Protein AF-A0A397ZRE3-F1 (afdb_monomer_lite)

InterPro domains:
  IPR000863 Sulfotransferase domain [PF00685] (2-64)
  IPR027417 P-loop containing nucleoside triphosphate hydrolase [G3DSA:3.40.50.300] (1-67)
  IPR027417 P-loop containing nucleoside triphosphate hydrolase [SSF52540] (2-67)

Foldseek 3Di:
DVCCCPPLVNVCPDPCLVANADPVRHRNVVVRDPPDPPCVVVVDDPVRVVVVVVVCCVVCVPVPDDD

Radius of gyration: 17.26 Å; chains: 1; bounding box: 35×25×39 Å

Sequence (67 aa):
MILELCSLRSLSDLEINKSGKNVNGVDYKFYFRKGEVGDWKNHLTPEMESRIDMIIEEKLRGSGLSF

Organism: Brassica campestris (NCBI:txid3711)

pLDDT: mean 95.7, std 3.64, range [71.81, 98.31]

Structure (mmCIF, N/CA/C/O backbone):
data_AF-A0A397ZRE3-F1
#
_entry.id   AF-A0A397ZRE3-F1
#
loop_
_atom_site.group_PDB
_atom_site.id
_atom_site.type_symbol
_atom_site.label_atom_id
_atom_site.label_alt_id
_atom_site.label_comp_id
_atom_site.label_asym_id
_atom_site.label_entity_id
_atom_site.label_seq_id
_atom_site.pdbx_PDB_ins_code
_atom_site.Cartn_x
_atom_site.Cartn_y
_atom_site.Cartn_z
_atom_site.occupancy
_atom_site.B_iso_or_equiv
_atom_site.auth_seq_id
_atom_site.auth_comp_id
_atom_site.auth_asym_id
_atom_site.auth_atom_id
_atom_site.pdbx_PDB_model_num
ATOM 1 N N . MET A 1 1 ? -10.306 -14.166 -15.872 1.00 71.81 1 MET A N 1
ATOM 2 C CA . MET A 1 1 ? -9.485 -13.587 -16.960 1.00 71.81 1 MET A CA 1
ATOM 3 C C . MET A 1 1 ? -8.958 -12.206 -16.581 1.00 71.81 1 MET A C 1
ATOM 5 O O . MET A 1 1 ? -7.754 -12.077 -16.444 1.00 71.81 1 MET A O 1
ATOM 9 N N . ILE A 1 2 ? -9.820 -11.210 -16.327 1.00 91.00 2 ILE A N 1
ATOM 10 C CA . ILE A 1 2 ? -9.377 -9.849 -15.955 1.00 91.00 2 ILE A CA 1
ATOM 11 C C . ILE A 1 2 ? -8.727 -9.801 -14.561 1.00 91.00 2 ILE A C 1
ATOM 13 O O . ILE A 1 2 ? -7.689 -9.174 -14.413 1.00 91.00 2 ILE A O 1
ATOM 17 N N . LEU A 1 3 ? -9.281 -10.502 -13.562 1.00 91.25 3 LEU A N 1
ATOM 18 C CA . LEU A 1 3 ? -8.719 -10.519 -12.199 1.00 91.25 3 LEU A CA 1
ATOM 19 C C . LEU A 1 3 ? -7.270 -11.014 -12.157 1.00 91.25 3 LEU A C 1
ATOM 21 O O . LEU A 1 3 ? -6.445 -10.408 -11.488 1.00 91.25 3 LEU A O 1
ATOM 25 N N . GLU A 1 4 ? -6.959 -12.069 -12.912 1.00 93.12 4 GLU A N 1
ATOM 26 C CA . GLU A 1 4 ? -5.594 -12.589 -13.027 1.00 93.12 4 GLU A CA 1
ATOM 27 C C . GLU A 1 4 ? -4.680 -11.577 -13.716 1.00 93.12 4 GLU A C 1
ATOM 29 O O . GLU A 1 4 ? -3.634 -11.235 -13.178 1.00 93.12 4 GLU A O 1
ATOM 34 N N . LEU A 1 5 ? -5.108 -11.029 -14.860 1.00 92.38 5 LEU A N 1
ATOM 35 C CA . LEU A 1 5 ? -4.336 -10.032 -15.607 1.00 92.38 5 LEU A CA 1
ATOM 36 C C . LEU A 1 5 ? -4.022 -8.786 -14.766 1.00 92.38 5 LEU A C 1
ATOM 38 O O . LEU A 1 5 ? -2.923 -8.246 -14.847 1.00 92.38 5 LEU A O 1
ATOM 42 N N . CYS A 1 6 ? -4.986 -8.339 -13.964 1.00 93.19 6 CYS A N 1
ATOM 43 C CA . CYS A 1 6 ? -4.865 -7.171 -13.098 1.00 93.19 6 CYS A CA 1
ATOM 44 C C . CYS A 1 6 ? -4.372 -7.515 -11.689 1.00 93.19 6 CYS A C 1
ATOM 46 O O . CYS A 1 6 ? -4.330 -6.631 -10.832 1.00 93.19 6 CYS A O 1
ATOM 48 N N . SER A 1 7 ? -4.017 -8.775 -11.423 1.00 95.31 7 SER A N 1
ATOM 49 C CA . SER A 1 7 ? -3.495 -9.158 -10.120 1.00 95.31 7 SER A CA 1
ATOM 50 C C . SER A 1 7 ? -2.164 -8.454 -9.883 1.00 95.31 7 SER A C 1
ATOM 52 O O . SER A 1 7 ? -1.373 -8.242 -10.809 1.00 95.31 7 SER A O 1
ATOM 54 N N . LEU A 1 8 ? -1.893 -8.105 -8.624 1.00 95.69 8 LEU A N 1
ATOM 55 C CA . LEU A 1 8 ? -0.625 -7.480 -8.265 1.00 95.69 8 LEU A CA 1
ATOM 56 C C . LEU A 1 8 ? 0.555 -8.334 -8.732 1.00 95.69 8 LEU A C 1
ATOM 58 O O . LEU A 1 8 ? 1.496 -7.799 -9.306 1.00 95.69 8 LEU A O 1
ATOM 62 N N . ARG A 1 9 ? 0.463 -9.655 -8.538 1.00 95.00 9 ARG A N 1
ATOM 63 C CA . ARG A 1 9 ? 1.474 -10.613 -8.982 1.00 95.00 9 ARG A CA 1
ATOM 64 C C . ARG A 1 9 ? 1.726 -10.471 -10.479 1.00 95.00 9 ARG A C 1
ATOM 66 O O . ARG A 1 9 ? 2.839 -10.133 -10.868 1.00 95.00 9 ARG A O 1
ATOM 73 N N . SER A 1 10 ? 0.690 -10.643 -11.299 1.00 96.06 10 SER A N 1
ATOM 74 C CA . SER A 1 10 ? 0.815 -10.593 -12.757 1.00 96.06 10 SER A CA 1
ATOM 75 C C . SER A 1 10 ? 1.337 -9.252 -13.261 1.00 96.06 10 SER A C 1
ATOM 77 O O . SER A 1 10 ? 2.196 -9.241 -14.137 1.00 96.06 10 SER A O 1
ATOM 79 N N . LEU A 1 11 ? 0.878 -8.131 -12.697 1.00 96.19 11 LEU A N 1
ATOM 80 C CA . LEU A 1 11 ? 1.355 -6.807 -13.094 1.00 96.19 11 LEU A CA 1
ATOM 81 C C . LEU A 1 11 ? 2.799 -6.554 -12.643 1.00 96.19 11 LEU A C 1
ATOM 83 O O . LEU A 1 11 ? 3.601 -6.068 -13.438 1.00 96.19 11 LEU A O 1
ATOM 87 N N . SER A 1 12 ? 3.151 -6.906 -11.404 1.00 96.06 12 SER A N 1
ATOM 88 C CA . SER A 1 12 ? 4.511 -6.735 -10.871 1.00 96.06 12 SER A CA 1
ATOM 89 C C . SER A 1 12 ? 5.548 -7.578 -11.617 1.00 96.06 12 SER A C 1
ATOM 91 O O . SER A 1 12 ? 6.723 -7.215 -11.672 1.00 96.06 12 SER A O 1
ATOM 93 N N . ASP A 1 13 ? 5.111 -8.682 -12.231 1.00 96.12 13 ASP A N 1
ATOM 94 C CA . ASP A 1 13 ? 5.991 -9.603 -12.935 1.00 96.12 13 ASP A CA 1
ATOM 95 C C . ASP A 1 13 ? 6.350 -9.187 -14.366 1.00 96.12 13 ASP A C 1
ATOM 97 O O . ASP A 1 13 ? 7.307 -9.738 -14.920 1.00 96.12 13 ASP A O 1
ATOM 101 N N . LEU A 1 14 ? 5.643 -8.210 -14.944 1.00 96.81 14 LEU A N 1
ATOM 102 C CA . LEU A 1 14 ? 5.921 -7.695 -16.285 1.00 96.81 14 LEU A CA 1
ATOM 103 C C . LEU A 1 14 ? 7.306 -7.041 -16.353 1.00 96.81 14 LEU A C 1
ATOM 105 O O . LEU 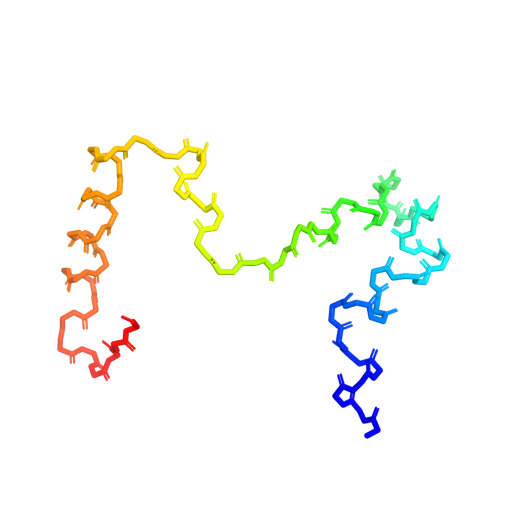A 1 14 ? 7.666 -6.243 -15.490 1.00 96.81 14 LEU A O 1
ATOM 109 N N . GLU A 1 15 ? 8.048 -7.300 -17.431 1.00 97.12 15 GLU A N 1
ATOM 110 C CA . GLU A 1 15 ? 9.414 -6.780 -17.609 1.00 97.12 15 GLU A CA 1
ATOM 111 C C . GLU A 1 15 ? 9.472 -5.249 -17.503 1.00 97.12 15 GLU A C 1
ATOM 113 O O . GLU A 1 15 ? 10.315 -4.692 -16.801 1.00 97.12 15 GLU A O 1
ATOM 118 N N . ILE A 1 16 ? 8.492 -4.562 -18.101 1.00 96.06 16 ILE A N 1
ATOM 119 C CA . ILE A 1 16 ? 8.385 -3.101 -18.022 1.00 96.06 16 ILE A CA 1
ATOM 120 C C . ILE A 1 16 ? 8.287 -2.599 -16.576 1.00 96.06 16 ILE A C 1
ATOM 122 O O . ILE A 1 16 ? 8.823 -1.540 -16.270 1.00 96.06 16 ILE A O 1
ATOM 126 N N . ASN A 1 17 ? 7.682 -3.377 -15.675 1.00 97.25 17 ASN A N 1
ATOM 127 C CA . ASN A 1 17 ? 7.522 -3.027 -14.268 1.00 97.25 17 ASN A CA 1
ATOM 128 C C . ASN A 1 17 ? 8.723 -3.423 -13.400 1.00 97.25 17 ASN A C 1
ATOM 130 O O . ASN A 1 17 ? 8.812 -2.971 -12.265 1.00 97.25 17 ASN A O 1
ATOM 134 N N . LYS A 1 18 ? 9.676 -4.202 -13.924 1.00 96.19 18 LYS A N 1
ATOM 135 C CA . LYS A 1 18 ? 10.919 -4.574 -13.228 1.00 96.19 18 LYS A CA 1
ATOM 136 C C . LYS A 1 18 ? 12.089 -3.665 -13.597 1.00 96.19 18 LYS A C 1
ATOM 138 O O . LYS A 1 18 ? 12.873 -3.296 -12.722 1.00 96.19 18 LYS A O 1
ATOM 143 N N . SER A 1 19 ? 12.193 -3.288 -14.871 1.00 96.00 19 SER A N 1
ATOM 144 C CA . SER A 1 19 ? 13.365 -2.594 -15.423 1.00 96.00 19 SER A CA 1
ATOM 145 C C . SER A 1 19 ? 13.043 -1.292 -16.166 1.00 96.00 19 SER A C 1
ATOM 147 O O . SER A 1 19 ? 13.942 -0.482 -16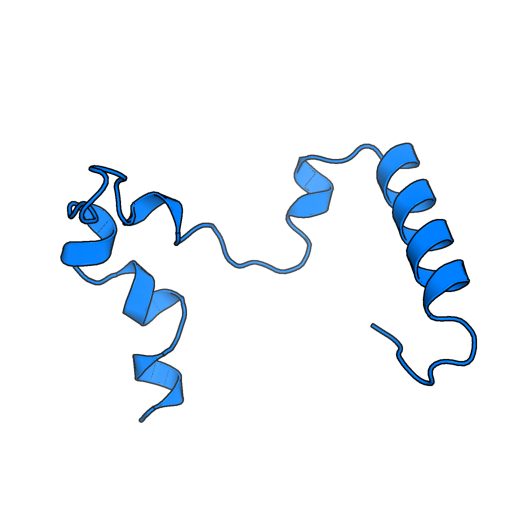.400 1.00 96.00 19 SER A O 1
ATOM 149 N N . GLY A 1 20 ? 11.778 -1.057 -16.522 1.00 97.25 20 GLY A N 1
ATOM 150 C CA . GLY A 1 20 ? 11.357 0.135 -17.251 1.00 97.25 20 GLY A CA 1
ATOM 151 C C . GLY A 1 20 ? 11.276 1.394 -16.385 1.00 97.25 20 GLY A C 1
ATOM 152 O O . GLY A 1 20 ? 11.232 1.339 -15.153 1.00 97.25 20 GLY A O 1
ATOM 153 N N . LYS A 1 21 ? 11.196 2.547 -17.057 1.00 97.94 21 LYS A N 1
ATOM 154 C CA . LYS A 1 21 ? 11.044 3.876 -16.451 1.00 97.94 21 LYS A CA 1
ATOM 155 C C . LYS A 1 21 ? 9.895 4.639 -17.094 1.00 97.94 21 LYS A C 1
ATOM 157 O O . LYS A 1 21 ? 9.654 4.496 -18.291 1.00 97.94 21 LYS A O 1
ATOM 162 N N . ASN A 1 22 ? 9.224 5.480 -16.314 1.00 94.88 22 ASN A N 1
ATOM 163 C CA . ASN A 1 22 ? 8.218 6.395 -16.845 1.00 94.88 22 ASN A CA 1
ATOM 164 C C . ASN A 1 22 ? 8.857 7.608 -17.552 1.00 94.88 22 ASN A C 1
ATOM 166 O O . ASN A 1 22 ? 10.076 7.780 -17.561 1.00 94.88 22 ASN A O 1
ATOM 170 N N . VAL A 1 23 ? 8.017 8.486 -18.109 1.00 96.12 23 VAL A N 1
ATOM 171 C CA . VAL A 1 23 ? 8.449 9.706 -18.822 1.00 96.12 23 VAL A CA 1
ATOM 172 C C . VAL A 1 23 ? 9.275 10.672 -17.963 1.00 96.12 23 VAL A C 1
ATOM 174 O O . VAL A 1 23 ? 10.042 11.464 -18.499 1.00 96.12 23 VAL A O 1
ATOM 177 N N . ASN A 1 24 ? 9.161 10.573 -16.637 1.00 96.75 24 ASN A N 1
ATOM 178 C CA . ASN A 1 24 ? 9.916 11.366 -15.669 1.00 96.75 24 ASN A CA 1
ATOM 179 C C . ASN A 1 24 ? 11.188 10.641 -15.184 1.00 96.75 24 ASN A C 1
ATOM 181 O O . ASN A 1 24 ? 11.841 11.102 -14.253 1.00 96.75 24 ASN A O 1
ATOM 185 N N . GLY A 1 25 ? 11.528 9.487 -15.770 1.00 96.31 25 GLY A N 1
ATOM 186 C CA . GLY A 1 25 ? 12.710 8.699 -15.422 1.00 96.31 25 GLY A CA 1
ATOM 187 C C . GLY A 1 25 ? 12.582 7.854 -14.150 1.00 96.31 25 GLY A C 1
ATOM 188 O O . GLY A 1 25 ? 13.585 7.300 -13.700 1.00 96.31 25 GLY A O 1
ATOM 189 N N . VAL A 1 26 ? 11.385 7.733 -13.568 1.00 96.81 26 VAL A N 1
ATOM 190 C CA . VAL A 1 26 ? 11.147 6.934 -12.354 1.00 96.81 26 VAL A CA 1
ATOM 191 C C . VAL A 1 26 ? 10.986 5.463 -12.725 1.00 96.81 26 VAL A C 1
ATOM 193 O O . VAL A 1 26 ? 10.165 5.144 -13.587 1.00 96.81 26 VAL A O 1
ATOM 196 N N . ASP A 1 27 ? 11.732 4.575 -12.059 1.00 97.62 27 ASP A N 1
ATOM 197 C CA . ASP A 1 27 ? 11.623 3.126 -12.268 1.00 97.62 27 ASP A CA 1
ATOM 198 C C . ASP A 1 27 ? 10.209 2.631 -11.930 1.00 97.62 27 ASP A C 1
ATOM 200 O O . ASP A 1 27 ? 9.696 2.874 -10.832 1.00 97.62 27 ASP A O 1
ATOM 204 N N . TYR A 1 28 ? 9.604 1.856 -12.833 1.00 96.88 28 TYR A N 1
ATOM 205 C CA . TYR A 1 28 ? 8.269 1.301 -12.608 1.00 96.88 28 TYR A CA 1
ATOM 206 C C . TYR A 1 28 ? 8.213 0.323 -11.421 1.00 96.88 28 TYR A C 1
ATOM 208 O O . TYR A 1 28 ? 7.168 0.185 -10.783 1.00 96.88 28 TYR A O 1
ATOM 216 N N . LYS A 1 29 ? 9.347 -0.281 -11.044 1.00 95.31 29 LYS A N 1
ATOM 217 C CA . LYS A 1 29 ? 9.441 -1.194 -9.893 1.00 95.31 29 LYS A CA 1
ATOM 218 C C . LYS A 1 29 ? 9.014 -0.553 -8.574 1.00 95.31 29 LYS A C 1
ATOM 220 O O . LYS A 1 29 ? 8.570 -1.251 -7.673 1.00 95.31 29 LYS A O 1
ATOM 225 N N . PHE A 1 30 ? 9.111 0.773 -8.446 1.00 95.50 30 PHE A N 1
ATOM 226 C CA . PHE A 1 30 ? 8.721 1.465 -7.216 1.00 95.50 30 PHE A CA 1
ATOM 227 C C . PHE A 1 30 ? 7.206 1.513 -6.997 1.00 95.50 30 PHE A C 1
ATOM 229 O O . PHE A 1 30 ? 6.764 1.697 -5.862 1.00 95.50 30 PHE A O 1
ATOM 236 N N . TYR A 1 31 ? 6.405 1.306 -8.044 1.00 94.69 31 TYR A N 1
ATOM 237 C CA . TYR A 1 31 ? 4.948 1.247 -7.924 1.00 94.69 31 TYR A CA 1
ATOM 238 C C . TYR A 1 31 ? 4.455 -0.110 -7.388 1.00 94.69 31 TYR A C 1
ATOM 240 O O . TYR A 1 31 ? 3.366 -0.176 -6.821 1.00 94.69 31 TYR A O 1
ATOM 248 N N . PHE A 1 32 ? 5.260 -1.176 -7.498 1.00 95.31 32 PHE A N 1
ATOM 249 C CA . PHE A 1 32 ? 4.911 -2.533 -7.066 1.00 95.31 32 PHE A CA 1
ATOM 250 C C . PHE A 1 32 ? 5.734 -2.943 -5.835 1.00 95.31 32 PHE A C 1
ATOM 252 O O . PHE A 1 32 ? 6.894 -3.328 -5.937 1.00 95.31 32 PHE A O 1
ATOM 259 N N . ARG A 1 33 ? 5.124 -2.843 -4.647 1.00 93.88 33 ARG A N 1
ATOM 260 C CA . ARG A 1 33 ? 5.707 -3.274 -3.357 1.00 93.88 33 ARG A CA 1
ATOM 261 C C . ARG A 1 33 ? 5.124 -4.634 -2.933 1.00 93.88 33 ARG A C 1
ATOM 263 O O . ARG A 1 33 ? 4.544 -5.324 -3.761 1.00 93.88 33 ARG A O 1
ATOM 270 N N . LYS A 1 34 ? 5.237 -5.015 -1.651 1.00 94.69 34 LYS A N 1
ATOM 271 C CA . LYS A 1 34 ? 4.727 -6.303 -1.129 1.00 94.69 34 LYS A CA 1
ATOM 272 C C . LYS A 1 34 ? 3.242 -6.546 -1.430 1.00 94.69 34 LYS A C 1
ATOM 274 O O . LYS A 1 34 ? 2.859 -7.659 -1.757 1.00 94.69 34 LYS A O 1
ATOM 279 N N . GLY A 1 35 ? 2.420 -5.496 -1.318 1.00 94.69 35 GLY A N 1
ATOM 280 C CA . GLY A 1 35 ? 0.968 -5.575 -1.520 1.00 94.69 35 GLY A CA 1
ATOM 281 C C . GLY A 1 35 ? 0.245 -6.484 -0.532 1.00 94.69 35 GLY A C 1
ATOM 282 O O . GLY A 1 35 ? -0.753 -7.110 -0.873 1.00 94.69 35 GLY A O 1
ATOM 283 N N . GLU A 1 36 ? 0.766 -6.545 0.687 1.00 95.94 36 GLU A N 1
ATOM 284 C CA . GLU A 1 36 ? 0.235 -7.349 1.777 1.00 95.94 36 GLU A CA 1
ATOM 285 C C . GLU A 1 36 ? -0.525 -6.462 2.764 1.00 95.94 36 GLU A C 1
ATOM 287 O O . GLU A 1 36 ? -0.104 -5.346 3.088 1.00 95.94 36 GLU A O 1
ATOM 292 N N . VAL A 1 37 ? -1.642 -6.976 3.274 1.00 96.81 37 VAL A N 1
ATOM 293 C CA . VAL A 1 37 ? -2.375 -6.339 4.369 1.00 96.81 37 VAL A CA 1
ATOM 294 C C . VAL A 1 37 ? -1.583 -6.527 5.663 1.00 96.81 37 VAL A C 1
ATOM 296 O O . VAL A 1 37 ? -1.154 -7.633 5.978 1.00 96.81 37 VAL A O 1
ATOM 299 N N . GLY A 1 38 ? -1.405 -5.447 6.425 1.00 96.31 38 GLY A N 1
ATOM 300 C CA . GLY A 1 38 ? -0.754 -5.489 7.739 1.00 96.31 38 GLY A CA 1
ATOM 301 C C . GLY A 1 38 ? 0.747 -5.189 7.754 1.00 96.31 38 GLY A C 1
ATOM 302 O O . GLY A 1 38 ? 1.302 -5.068 8.842 1.00 96.31 38 GLY A O 1
ATOM 303 N N . ASP A 1 39 ? 1.408 -4.989 6.602 1.00 97.31 39 ASP A N 1
ATOM 304 C CA . ASP A 1 39 ? 2.856 -4.689 6.570 1.00 97.31 39 ASP A CA 1
ATOM 305 C C . ASP A 1 39 ? 3.222 -3.406 7.336 1.00 97.31 39 ASP A C 1
ATOM 307 O O . ASP A 1 39 ? 4.348 -3.266 7.800 1.00 97.31 39 ASP A O 1
ATOM 311 N N . TRP A 1 40 ? 2.268 -2.493 7.543 1.00 95.62 40 TRP A N 1
ATOM 312 C CA . TRP A 1 40 ? 2.458 -1.290 8.357 1.00 95.62 40 TRP A CA 1
ATOM 313 C C . TRP A 1 40 ? 2.936 -1.598 9.786 1.00 95.62 40 TRP A C 1
ATOM 315 O O . TRP A 1 40 ? 3.688 -0.802 10.345 1.00 95.62 40 TRP A O 1
ATOM 325 N N . LYS A 1 41 ? 2.604 -2.771 10.345 1.00 96.12 41 LYS A N 1
ATOM 326 C CA . LYS A 1 41 ? 3.076 -3.218 11.669 1.00 96.12 41 LYS A CA 1
ATOM 327 C C . LYS A 1 41 ? 4.592 -3.403 11.740 1.00 96.12 41 LYS A C 1
ATOM 329 O O . LYS A 1 41 ? 5.164 -3.347 12.820 1.00 96.12 41 LYS A O 1
ATOM 334 N N . ASN A 1 42 ? 5.252 -3.596 10.597 1.00 97.06 42 ASN A N 1
ATOM 335 C CA . ASN A 1 42 ? 6.710 -3.697 10.521 1.00 97.06 42 ASN A CA 1
ATOM 336 C C . ASN A 1 42 ? 7.406 -2.326 10.557 1.00 97.06 42 ASN A C 1
ATOM 338 O O . ASN A 1 42 ? 8.625 -2.274 10.701 1.00 97.06 42 ASN A O 1
ATOM 342 N N . HIS A 1 43 ? 6.658 -1.228 10.394 1.00 96.56 43 HIS A N 1
ATOM 343 C CA . HIS A 1 43 ? 7.211 0.127 10.261 1.00 96.56 43 HIS A CA 1
ATOM 344 C C . HIS A 1 43 ? 6.704 1.099 11.330 1.00 96.56 43 HIS A C 1
ATOM 346 O O . HIS A 1 43 ? 7.360 2.104 11.589 1.00 96.56 43 HIS A O 1
ATOM 352 N N . LEU A 1 44 ? 5.542 0.830 11.931 1.00 97.81 44 LEU A N 1
ATOM 353 C CA . LEU A 1 44 ? 4.926 1.681 12.946 1.00 97.81 44 LEU A CA 1
ATOM 354 C C . LEU A 1 44 ? 5.178 1.146 14.355 1.00 97.81 44 LEU A C 1
ATOM 356 O O . LEU A 1 44 ? 5.183 -0.061 14.589 1.00 97.81 44 LEU A O 1
ATOM 360 N N . THR A 1 45 ? 5.346 2.060 15.310 1.00 98.31 45 THR A N 1
ATOM 361 C CA . THR A 1 45 ? 5.295 1.700 16.730 1.00 98.31 45 THR A CA 1
ATOM 362 C C . THR A 1 45 ? 3.839 1.483 17.165 1.00 98.31 45 THR A C 1
ATOM 364 O O . THR A 1 45 ? 2.934 2.070 16.561 1.00 98.31 45 THR A O 1
ATOM 367 N N . PRO A 1 46 ? 3.588 0.729 18.253 1.00 97.94 46 PRO A N 1
ATOM 368 C CA . PRO A 1 46 ? 2.232 0.551 18.786 1.00 97.94 46 PRO A CA 1
ATOM 369 C C . PRO A 1 46 ? 1.520 1.872 19.130 1.00 97.94 46 PRO A C 1
ATOM 371 O O . PRO A 1 46 ? 0.303 1.986 19.017 1.00 97.94 46 PRO A O 1
ATOM 374 N N . GLU A 1 47 ? 2.276 2.901 19.523 1.00 98.31 47 GLU A N 1
ATOM 375 C CA . GLU A 1 47 ? 1.729 4.238 19.780 1.00 98.31 47 GLU A CA 1
ATOM 376 C C . GLU A 1 47 ? 1.241 4.917 18.488 1.00 98.31 47 GLU A C 1
ATOM 378 O O . GLU A 1 47 ? 0.167 5.519 18.467 1.00 98.31 47 GLU A O 1
ATOM 383 N N . MET A 1 48 ? 2.005 4.806 17.395 1.00 98.31 48 MET A N 1
ATOM 384 C CA . MET A 1 48 ? 1.613 5.359 16.093 1.00 98.31 48 MET A CA 1
ATOM 385 C C . MET A 1 48 ? 0.386 4.644 15.522 1.00 98.31 48 MET A C 1
ATOM 387 O O . MET A 1 48 ? -0.505 5.315 15.006 1.00 98.31 48 MET A O 1
ATOM 391 N N . GLU A 1 49 ? 0.336 3.315 15.645 1.00 97.50 49 GLU A N 1
ATOM 392 C CA . GLU A 1 49 ? -0.827 2.477 15.319 1.00 97.50 49 GLU A CA 1
ATOM 393 C C . GLU A 1 49 ? -2.079 2.986 16.034 1.00 97.50 49 GLU A C 1
ATOM 395 O O . GLU A 1 49 ? -3.019 3.445 15.386 1.00 97.50 49 GLU A O 1
ATOM 400 N N . SER A 1 50 ? -2.034 3.036 17.368 1.00 97.88 50 SER A N 1
ATOM 401 C CA . SER A 1 50 ? -3.169 3.475 18.181 1.00 97.88 50 SER A CA 1
ATOM 402 C C . SER A 1 50 ? -3.620 4.895 17.833 1.00 97.88 50 SER A C 1
ATOM 404 O O . SER A 1 50 ? -4.817 5.180 17.762 1.00 97.88 50 SER A O 1
ATOM 406 N N . ARG A 1 51 ? -2.673 5.803 17.567 1.00 98.25 51 ARG A N 1
ATOM 407 C CA . ARG A 1 51 ? -2.997 7.170 17.153 1.00 98.25 51 ARG A CA 1
ATOM 408 C C . ARG A 1 51 ? -3.737 7.212 15.816 1.00 98.25 51 ARG A C 1
ATOM 410 O O . ARG A 1 51 ? -4.652 8.021 15.673 1.00 98.25 51 ARG A O 1
ATOM 417 N N . ILE A 1 52 ? -3.337 6.397 14.843 1.00 97.56 52 ILE A N 1
ATOM 418 C CA . ILE A 1 52 ? -4.005 6.327 13.539 1.00 97.56 52 ILE A CA 1
ATOM 419 C C . ILE A 1 52 ? -5.407 5.735 13.698 1.00 97.56 52 ILE A C 1
ATOM 421 O O . ILE A 1 52 ? -6.350 6.315 13.160 1.00 97.56 52 ILE A O 1
ATOM 425 N N . ASP A 1 53 ? -5.558 4.669 14.484 1.00 96.75 53 ASP A N 1
ATOM 426 C CA . ASP A 1 53 ? -6.856 4.032 14.738 1.00 96.75 53 ASP A CA 1
ATOM 427 C C . ASP A 1 53 ? -7.862 5.023 15.336 1.00 96.75 53 ASP A C 1
ATOM 429 O O . ASP A 1 53 ? -8.974 5.162 14.825 1.00 96.75 53 ASP A O 1
ATOM 433 N N . MET A 1 54 ? -7.444 5.806 16.339 1.00 97.69 54 MET A N 1
ATOM 434 C CA . MET A 1 54 ? -8.285 6.856 16.930 1.00 97.69 54 MET A CA 1
ATOM 435 C C . MET A 1 54 ? -8.712 7.915 15.904 1.00 97.69 54 MET A C 1
ATOM 437 O O . MET A 1 54 ? -9.864 8.347 15.898 1.00 97.69 54 MET A O 1
ATOM 441 N N . ILE A 1 55 ? -7.798 8.345 15.023 1.00 97.31 55 ILE A N 1
ATOM 442 C CA . ILE A 1 55 ? -8.110 9.337 13.981 1.00 97.31 55 ILE A CA 1
ATOM 443 C C . ILE A 1 55 ? -9.118 8.760 12.981 1.00 97.31 55 ILE A C 1
ATOM 445 O O . ILE A 1 55 ? -10.058 9.456 12.594 1.00 97.31 55 ILE A O 1
ATOM 449 N N . ILE A 1 56 ? -8.936 7.508 12.555 1.00 97.25 56 ILE A N 1
ATOM 450 C CA . ILE A 1 56 ? -9.843 6.840 11.616 1.00 97.25 56 ILE A CA 1
ATOM 451 C C . ILE A 1 56 ? -11.233 6.710 12.238 1.00 97.25 56 ILE A C 1
ATOM 453 O O . ILE A 1 56 ? -12.212 7.102 11.602 1.00 97.25 56 ILE A O 1
ATOM 457 N N . GLU A 1 57 ? -11.327 6.240 13.483 1.00 97.06 57 GLU A N 1
ATOM 458 C CA . GLU A 1 57 ? -12.599 6.120 14.196 1.00 97.06 57 GLU A CA 1
ATOM 459 C C . GLU A 1 57 ? -13.309 7.476 14.298 1.00 97.06 57 GLU A C 1
ATOM 461 O O . GLU A 1 57 ? -14.480 7.594 13.936 1.00 97.06 57 GLU A O 1
ATOM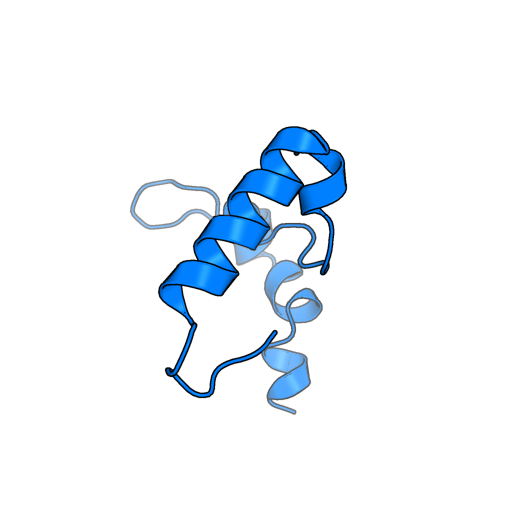 466 N N . GLU A 1 58 ? -12.598 8.529 14.716 1.00 97.75 58 GLU A N 1
ATOM 467 C CA . GLU A 1 58 ? -13.169 9.871 14.849 1.00 97.75 58 GLU A CA 1
ATOM 468 C C . GLU A 1 58 ? -13.707 10.402 13.512 1.00 97.75 58 GLU A C 1
ATOM 470 O O . GLU A 1 58 ? -14.809 10.954 13.466 1.00 97.75 58 GLU A O 1
ATOM 475 N N . LYS A 1 59 ? -12.945 10.241 12.420 1.00 97.88 59 LYS A N 1
ATOM 476 C CA . LYS A 1 59 ? -13.306 10.788 11.102 1.00 97.88 59 LYS A CA 1
ATOM 477 C C . LYS A 1 59 ? -14.356 9.965 10.368 1.00 97.88 59 LYS A C 1
ATOM 479 O O . LYS A 1 59 ? -15.113 10.539 9.588 1.00 97.88 59 LYS A O 1
ATOM 484 N N . LEU A 1 60 ? -14.422 8.658 10.609 1.00 97.88 60 LEU A N 1
ATOM 485 C CA . LEU A 1 60 ? -15.416 7.782 9.987 1.00 97.88 60 LEU A CA 1
ATOM 486 C C . LEU A 1 60 ? -16.695 7.641 10.816 1.00 97.88 60 LEU A C 1
ATOM 488 O O . LEU A 1 60 ? -17.693 7.128 10.300 1.00 97.88 60 LEU A O 1
ATOM 492 N N . ARG A 1 61 ? -16.724 8.120 12.064 1.00 97.44 61 ARG A N 1
ATOM 493 C CA . ARG A 1 61 ? -17.911 8.048 12.921 1.00 97.44 61 ARG A CA 1
ATOM 494 C C . ARG A 1 61 ? -19.136 8.663 12.240 1.00 97.44 61 ARG A C 1
ATOM 496 O O . ARG A 1 61 ? -19.151 9.836 11.881 1.00 97.44 61 ARG A O 1
ATOM 503 N N . GLY A 1 62 ? -20.189 7.860 12.099 1.00 97.19 62 GLY A N 1
ATOM 504 C CA . GLY 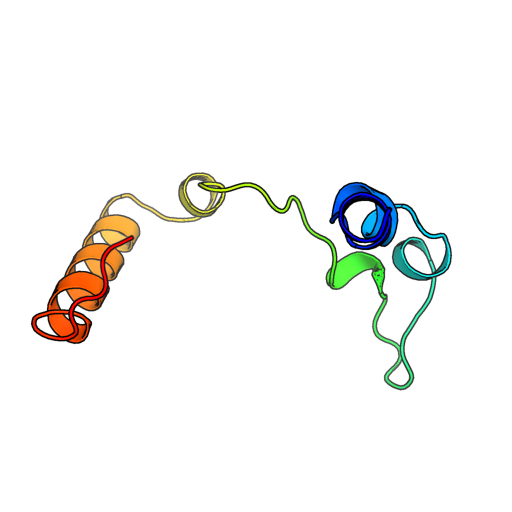A 1 62 ? -21.449 8.273 11.472 1.00 97.19 62 GLY A CA 1
ATOM 505 C C . GLY A 1 62 ? -21.445 8.267 9.938 1.00 97.19 62 GLY A C 1
ATOM 506 O O . GLY A 1 62 ? -22.484 8.537 9.347 1.00 97.19 62 GLY A O 1
ATOM 507 N N . SER A 1 63 ? -20.328 7.920 9.288 1.00 97.38 63 SER A N 1
ATOM 508 C CA . SER A 1 63 ? -20.257 7.785 7.822 1.00 97.38 63 SER A CA 1
ATOM 509 C C . SER A 1 63 ? -20.851 6.473 7.292 1.00 97.38 63 SER A C 1
ATOM 511 O O . SER A 1 63 ? -21.122 6.360 6.100 1.00 97.38 63 SER A O 1
ATOM 513 N N . GLY A 1 64 ? -21.034 5.471 8.162 1.00 96.94 64 GLY A N 1
ATOM 514 C CA . GLY A 1 64 ? -21.425 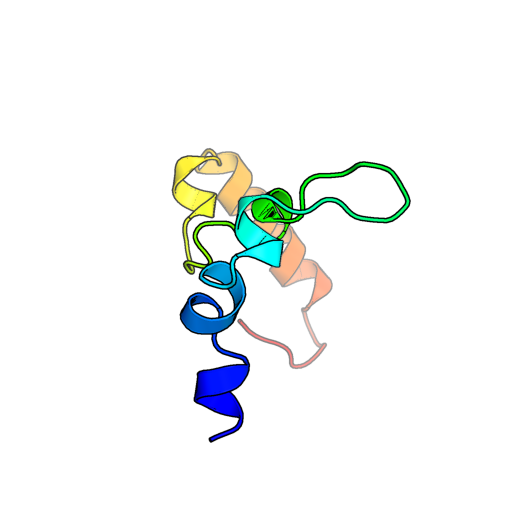4.110 7.777 1.00 96.94 64 GLY A CA 1
ATOM 515 C C . GLY A 1 64 ? -20.274 3.248 7.240 1.00 96.94 64 GLY A C 1
ATOM 516 O O . GLY A 1 64 ? -20.512 2.106 6.858 1.00 96.94 64 GLY A O 1
ATOM 517 N N . LEU A 1 65 ? -19.042 3.769 7.215 1.00 95.88 65 LEU A N 1
ATOM 518 C CA . LEU A 1 65 ? -17.844 3.034 6.807 1.00 95.88 65 LEU A CA 1
ATOM 519 C C . LEU A 1 65 ? -17.174 2.344 8.006 1.00 95.88 65 LEU A C 1
ATOM 521 O O . LEU A 1 65 ? -17.008 2.953 9.063 1.00 95.88 65 LEU A O 1
ATOM 525 N N . SER A 1 66 ? -16.751 1.093 7.807 1.00 91.12 66 SER A N 1
ATOM 526 C CA . SER A 1 66 ? -15.964 0.278 8.743 1.00 91.12 66 SER A CA 1
ATOM 527 C C . SER A 1 66 ? -14.944 -0.560 7.968 1.00 91.12 66 SER A C 1
ATOM 529 O O . SER A 1 66 ? -15.277 -1.038 6.880 1.00 91.12 66 SER A O 1
ATOM 531 N N . PHE A 1 67 ? -13.750 -0.764 8.524 1.00 85.31 67 PHE A N 1
ATOM 532 C CA . PHE A 1 67 ? -12.646 -1.502 7.900 1.00 85.31 67 PHE A CA 1
ATOM 5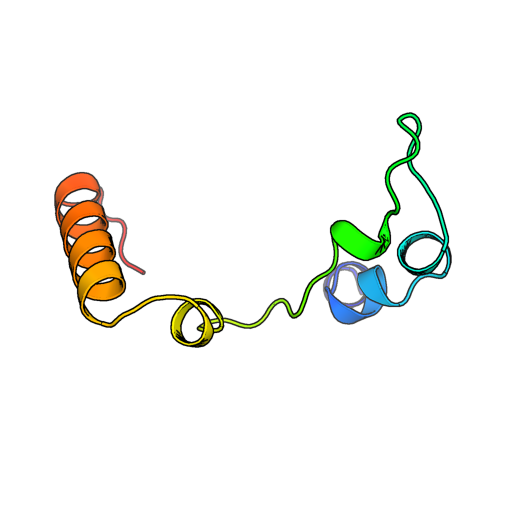33 C C . PHE A 1 67 ? -11.999 -2.470 8.886 1.00 85.31 67 PHE A C 1
ATOM 535 O O . PHE A 1 67 ? -12.043 -2.167 10.099 1.00 85.31 67 PHE A O 1
#

Secondary structure (DSSP, 8-state):
-HHHHTSHHHHHTSHHHHH-B-TTS-BGGGG-----TTGGGGTS-HHHHHHHHHHHHHHHTTSS---